Protein AF-A0A6C0T481-F1 (afdb_monomer)

Sequence (153 aa):
MNGGPTALNSHKNNESTTLKQPTTNGYVTSETSIQEEDGLDERGALLKIVLDIVLKANLVTGINPTEKVVEFRHPKELKEVLQVGVGVNGCSQEEMEAALEQVVHYSVKTQHPHFYNQLYGGIDEVALTGAWMTEALNTNQYTFEVAPVFMLV

Foldseek 3Di:
DDDDDDDDDDDDDDPPPDPDDPDDDDDDPPPPPPDPDPPPPPVCPVVVLLVVLCVVLCLAHPADLPDDQFPDDDPVVLCVVLVPDDDPDDDDPVNVSVNSNSCSRGDGSQQHPPNPPDPGGRDDPVVVVVVVVCVVLVFDPPDCVTPVPVVPD

InterPro domains:
  IPR002129 Pyridoxal phosphate-dependent decarboxylase, major domain [PF00282] (75-152)
  IPR015421 Pyridoxal phosphate-dependent transferase, major domain [G3DSA:3.40.640.10] (139-153)
  IPR015424 Pyridoxal phosphate-dependent transferase [SSF53383] (64-150)

Mean predicted aligned error: 13.75 Å

Organism: Procambarus clarkii (NCBI:txid6728)

pLDDT: mean 78.29, std 25.91, range [29.06, 98.25]

Nearest PDB structures (foldseek):
  2jis-assembly1_B  TM=9.433E-01  e=4.132E-08  Homo sapiens
  6zek-assembly1_C  TM=9.507E-01  e=6.762E-08  Mus musculus
  2jis-assembly1_A  TM=9.426E-01  e=1.040E-07  Homo sapiens
  6enz-assembly1_A  TM=8.523E-01  e=1.079E-06  Mus musculus
  6enz-assembly1_B  TM=8.128E-01  e=5.832E-07  Mus musculus

Radius of gyration: 29.86 Å; Cα contacts (8 Å, |Δi|>4): 76; chains: 1; bounding box: 84×70×51 Å

Solvent-accessible surface area (backbone atoms only — not comparable to full-atom values): 10330 Å² total; per-residue (Å²): 135,88,81,86,83,88,84,85,89,82,83,88,82,88,80,78,81,76,76,80,72,82,85,75,79,91,69,86,78,75,84,72,81,76,72,84,66,93,69,68,74,70,72,61,45,68,57,52,52,53,50,50,52,43,59,76,67,27,62,68,55,82,70,64,83,86,56,76,55,48,57,83,64,56,72,70,60,45,45,68,72,65,55,83,69,84,64,97,60,86,77,54,70,67,56,49,51,54,50,54,52,48,53,60,58,56,36,71,43,46,47,36,89,85,44,75,90,56,101,63,59,49,62,54,68,68,61,50,52,49,50,54,51,51,60,73,64,67,65,54,93,80,46,62,90,66,23,50,78,84,60,73,118

Structure (mmCIF, N/CA/C/O backbone):
data_AF-A0A6C0T481-F1
#
_entry.id   AF-A0A6C0T481-F1
#
loop_
_atom_site.group_PDB
_atom_site.id
_atom_site.type_symbol
_atom_site.label_atom_id
_atom_site.label_alt_id
_atom_site.label_comp_id
_atom_site.label_asym_id
_atom_site.label_entity_id
_atom_site.label_seq_id
_atom_site.pdbx_PDB_ins_code
_atom_site.Cartn_x
_atom_site.Cartn_y
_atom_site.Cartn_z
_atom_site.occupancy
_atom_site.B_iso_or_equiv
_atom_site.auth_seq_id
_atom_site.auth_comp_id
_atom_site.auth_asym_id
_atom_site.auth_atom_id
_atom_site.pdbx_PDB_model_num
ATOM 1 N N . MET A 1 1 ? 60.267 56.878 13.683 1.00 35.84 1 MET A N 1
ATOM 2 C CA . MET A 1 1 ? 61.327 57.191 12.705 1.00 35.84 1 MET A CA 1
ATOM 3 C C . MET A 1 1 ? 61.771 55.892 12.061 1.00 35.84 1 MET A C 1
ATOM 5 O O . MET A 1 1 ? 62.173 55.010 12.800 1.00 35.84 1 MET A O 1
ATOM 9 N N . ASN A 1 2 ? 61.672 55.852 10.727 1.00 31.02 2 ASN A N 1
ATOM 10 C CA . ASN A 1 2 ? 62.383 55.006 9.754 1.00 31.02 2 ASN A CA 1
ATOM 11 C C . ASN A 1 2 ? 62.218 53.473 9.844 1.00 31.02 2 ASN A C 1
ATOM 13 O O . ASN A 1 2 ? 62.411 52.887 10.894 1.00 31.02 2 ASN A O 1
ATOM 17 N N . GLY A 1 3 ? 61.939 52.738 8.768 1.00 31.12 3 GLY A N 1
ATOM 18 C CA . GLY A 1 3 ? 61.816 53.103 7.358 1.00 31.12 3 GLY A CA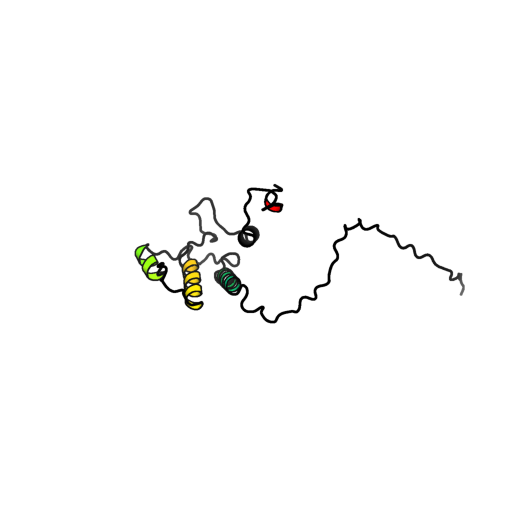 1
ATOM 19 C C . GLY A 1 3 ? 62.119 51.893 6.461 1.00 31.12 3 GLY A C 1
ATOM 20 O O . GLY A 1 3 ? 63.197 51.326 6.575 1.00 31.12 3 GLY A O 1
ATOM 21 N N . GLY A 1 4 ? 61.190 51.578 5.550 1.00 34.97 4 GLY A N 1
ATOM 22 C CA . GLY A 1 4 ? 61.412 50.872 4.274 1.00 34.97 4 GLY A CA 1
ATOM 23 C C . GLY A 1 4 ? 61.628 49.344 4.290 1.00 34.97 4 GLY A C 1
ATOM 24 O O . GLY A 1 4 ? 61.918 48.787 5.344 1.00 34.97 4 GLY A O 1
ATOM 25 N N . PRO A 1 5 ? 61.523 48.663 3.122 1.00 43.56 5 PRO A N 1
ATOM 26 C CA . PRO A 1 5 ? 61.506 49.239 1.777 1.00 43.56 5 PRO A CA 1
ATOM 27 C C . PRO A 1 5 ? 60.287 48.892 0.894 1.00 43.56 5 PRO A C 1
ATOM 29 O O . PRO A 1 5 ? 59.608 47.880 1.030 1.00 43.56 5 PRO A O 1
ATOM 32 N N . THR A 1 6 ? 60.098 49.792 -0.064 1.00 38.97 6 THR A N 1
ATOM 33 C CA . THR A 1 6 ? 59.322 49.743 -1.306 1.00 38.97 6 THR A CA 1
ATOM 34 C C . THR A 1 6 ? 59.829 48.672 -2.286 1.00 38.97 6 THR A C 1
ATOM 36 O O . THR A 1 6 ? 61.035 48.597 -2.500 1.00 38.97 6 THR A O 1
ATOM 39 N N . ALA A 1 7 ? 58.931 47.953 -2.973 1.00 35.72 7 ALA A N 1
ATOM 40 C CA . ALA A 1 7 ? 59.102 47.459 -4.356 1.00 35.72 7 ALA A CA 1
ATOM 41 C C . ALA A 1 7 ? 57.741 46.934 -4.867 1.00 35.72 7 ALA A C 1
ATOM 43 O O . ALA A 1 7 ? 57.124 46.096 -4.224 1.00 35.72 7 ALA A O 1
ATOM 44 N N . LEU A 1 8 ? 57.097 47.600 -5.826 1.00 29.95 8 LEU A N 1
ATOM 45 C CA . LEU A 1 8 ? 57.251 47.495 -7.287 1.00 29.95 8 LEU A CA 1
ATOM 46 C C . LEU A 1 8 ? 56.287 46.458 -7.899 1.00 29.95 8 LEU A C 1
ATOM 48 O O . LEU A 1 8 ? 56.403 45.254 -7.711 1.00 29.95 8 LEU A O 1
ATOM 52 N N . ASN A 1 9 ? 55.321 46.991 -8.640 1.00 34.09 9 ASN A N 1
ATOM 53 C CA . ASN A 1 9 ? 54.359 46.297 -9.484 1.00 34.09 9 ASN A CA 1
ATOM 54 C C . ASN A 1 9 ? 55.057 45.738 -10.738 1.00 34.09 9 ASN A C 1
ATOM 56 O O . ASN A 1 9 ? 55.739 46.509 -11.411 1.00 34.09 9 ASN A O 1
ATOM 60 N N . SER A 1 10 ? 54.827 44.473 -11.113 1.00 30.64 10 SER A N 1
ATOM 61 C CA . SER A 1 10 ? 54.910 44.052 -12.522 1.00 30.64 10 SER A CA 1
ATOM 62 C C . SER A 1 10 ? 54.346 42.649 -12.781 1.00 30.64 10 SER A C 1
ATOM 64 O O . SER A 1 10 ? 54.847 41.660 -12.263 1.00 30.64 10 SER A O 1
ATOM 66 N N . HIS A 1 11 ? 53.361 42.631 -13.678 1.00 31.72 11 HIS A N 1
ATOM 67 C CA . HIS A 1 11 ? 53.052 41.636 -14.710 1.00 31.72 11 HIS A CA 1
ATOM 68 C C . HIS A 1 11 ? 52.788 40.152 -14.387 1.00 31.72 11 HIS A C 1
ATOM 70 O O . HIS A 1 11 ? 53.689 39.377 -14.108 1.00 31.72 11 HIS A O 1
ATOM 76 N N . LYS A 1 12 ? 51.521 39.789 -14.669 1.00 36.00 12 LYS A N 1
ATOM 77 C CA . LYS A 1 12 ? 51.035 38.675 -15.510 1.00 36.00 12 LYS A CA 1
ATOM 78 C C . LYS A 1 12 ? 51.705 37.313 -15.304 1.00 36.00 12 LYS A C 1
ATOM 80 O O . LYS A 1 12 ? 52.835 37.128 -15.722 1.00 36.00 12 LYS A O 1
ATOM 85 N N . ASN A 1 13 ? 50.905 36.335 -14.879 1.00 29.36 13 ASN A N 1
ATOM 86 C CA . ASN A 1 13 ? 50.689 35.111 -15.654 1.00 29.36 13 ASN A CA 1
ATOM 87 C C . ASN A 1 13 ? 49.370 34.454 -15.226 1.00 29.36 13 ASN A C 1
ATOM 89 O O . ASN A 1 13 ? 49.204 34.020 -14.091 1.00 29.36 13 ASN A O 1
ATOM 93 N N . ASN A 1 14 ? 48.421 34.434 -16.162 1.00 34.03 14 ASN A N 1
ATOM 94 C CA . ASN A 1 14 ? 47.191 33.664 -16.073 1.00 34.03 14 ASN A CA 1
ATOM 95 C C . ASN A 1 14 ? 47.532 32.213 -16.431 1.00 34.03 14 ASN A C 1
ATOM 97 O O . ASN A 1 14 ? 47.617 31.888 -17.614 1.00 34.03 14 ASN A O 1
ATOM 101 N N . GLU A 1 15 ? 47.708 31.341 -15.445 1.00 32.16 15 GLU A N 1
ATOM 102 C CA . GLU A 1 15 ? 47.677 29.899 -15.693 1.00 32.16 15 GLU A CA 1
ATOM 103 C C . GLU A 1 15 ? 46.230 29.414 -15.570 1.00 32.16 15 GLU A C 1
ATOM 105 O O . GLU A 1 15 ? 45.698 29.187 -14.487 1.00 32.16 15 GLU A O 1
ATOM 110 N N . SER A 1 16 ? 45.559 29.312 -16.720 1.00 32.19 16 SER A N 1
ATOM 111 C CA . SER A 1 16 ? 44.336 28.523 -16.852 1.00 32.19 16 SER A CA 1
ATOM 112 C C . SER A 1 16 ? 44.714 27.046 -16.833 1.00 32.19 16 SER A C 1
ATOM 114 O O . SER A 1 16 ? 45.109 26.484 -17.856 1.00 32.19 16 SER A O 1
ATOM 116 N N . THR A 1 17 ? 44.589 26.402 -15.676 1.00 30.33 17 THR A N 1
ATOM 117 C CA . THR A 1 17 ? 44.642 24.941 -15.578 1.00 30.33 17 THR A CA 1
ATOM 118 C C . THR A 1 17 ? 43.446 24.373 -16.333 1.00 30.33 17 THR A C 1
ATOM 120 O O . THR A 1 17 ? 42.323 24.332 -15.835 1.00 30.33 17 THR A O 1
ATOM 123 N N . THR A 1 18 ? 43.674 23.979 -17.584 1.00 29.06 18 THR A N 1
ATOM 124 C CA . THR A 1 18 ? 42.650 23.367 -18.429 1.00 29.06 18 THR A CA 1
ATOM 125 C C . THR A 1 18 ? 42.506 21.913 -17.994 1.00 29.06 18 THR A C 1
ATOM 127 O O . THR A 1 18 ? 43.297 21.057 -18.390 1.00 29.06 18 THR A O 1
ATOM 130 N N . LEU A 1 19 ? 41.513 21.616 -17.154 1.00 29.72 19 LEU A N 1
ATOM 131 C CA . LEU A 1 19 ? 41.049 20.241 -16.986 1.00 29.72 19 LEU A CA 1
ATOM 132 C C . LEU A 1 19 ? 40.415 19.817 -18.315 1.00 29.72 19 LEU A C 1
ATOM 134 O O . LEU A 1 19 ? 39.380 20.346 -18.717 1.00 29.72 19 LEU A O 1
ATOM 138 N N . LYS A 1 20 ? 41.068 18.895 -19.030 1.00 33.00 20 LYS A N 1
ATOM 139 C CA . LYS A 1 20 ? 40.502 18.265 -20.227 1.00 33.00 20 LYS A CA 1
ATOM 140 C C . LYS A 1 20 ? 39.227 17.523 -19.823 1.00 33.00 20 LYS A C 1
ATOM 142 O O . LYS A 1 20 ? 39.303 16.501 -19.146 1.00 33.00 20 LYS A O 1
ATOM 147 N N . GLN A 1 21 ? 38.072 18.034 -20.242 1.00 31.58 21 GLN A N 1
ATOM 148 C CA . GLN A 1 21 ? 36.826 17.275 -20.210 1.00 31.58 21 GLN A CA 1
ATOM 149 C C . GLN A 1 21 ? 36.937 16.080 -21.175 1.00 31.58 21 GLN A C 1
ATOM 151 O O . GLN A 1 21 ? 37.523 16.228 -22.254 1.00 31.58 21 GLN A O 1
ATOM 156 N N . PRO A 1 22 ? 36.412 14.896 -20.813 1.00 31.55 22 PRO A N 1
ATOM 157 C CA . PRO A 1 22 ? 36.327 13.780 -21.741 1.00 31.55 22 PRO A CA 1
ATOM 158 C C . PRO A 1 22 ? 35.376 14.159 -22.882 1.00 31.55 22 PRO A C 1
ATOM 160 O O . PRO A 1 22 ? 34.314 14.736 -22.660 1.00 31.55 22 PRO A O 1
ATOM 163 N N . THR A 1 23 ? 35.792 13.866 -24.111 1.00 31.72 23 THR A N 1
ATOM 164 C CA . THR A 1 23 ? 35.056 14.158 -25.343 1.00 31.72 23 THR A CA 1
ATOM 165 C C . THR A 1 23 ? 33.687 13.483 -25.317 1.00 31.72 23 THR A C 1
ATOM 167 O O . THR A 1 23 ? 33.600 12.256 -25.371 1.00 31.72 23 THR A O 1
ATOM 170 N N . THR A 1 24 ? 32.621 14.277 -25.243 1.00 37.66 24 THR A N 1
ATOM 171 C CA . THR A 1 24 ? 31.252 13.811 -25.445 1.00 37.66 24 THR A CA 1
ATOM 172 C C . THR A 1 24 ? 31.030 13.533 -26.931 1.00 37.66 24 THR A C 1
ATOM 174 O O . THR A 1 24 ? 31.256 14.386 -27.789 1.00 37.66 24 THR A O 1
ATOM 177 N N . ASN A 1 25 ? 30.616 12.301 -27.239 1.00 36.09 25 ASN A N 1
ATOM 178 C CA . ASN A 1 25 ? 30.110 11.937 -28.559 1.00 36.09 25 ASN A CA 1
ATOM 179 C C . ASN A 1 25 ? 28.930 12.846 -28.932 1.00 36.09 25 ASN A C 1
ATOM 181 O O . ASN A 1 25 ? 28.091 13.172 -28.092 1.00 36.09 25 ASN A O 1
ATOM 185 N N . GLY A 1 26 ? 28.908 13.257 -30.200 1.00 40.44 26 GLY A N 1
ATOM 186 C CA . GLY A 1 26 ? 28.063 14.324 -30.722 1.00 40.44 26 GLY A CA 1
ATOM 187 C C . GLY A 1 26 ? 26.576 13.992 -30.745 1.00 40.44 26 GLY A C 1
ATOM 188 O O . GLY A 1 26 ? 26.061 13.506 -31.748 1.00 40.44 26 GLY A O 1
ATOM 189 N N . TYR A 1 27 ? 25.880 14.365 -29.678 1.00 32.22 27 TYR A N 1
ATOM 190 C CA . TYR A 1 27 ? 24.444 14.593 -29.712 1.00 32.22 27 TYR A CA 1
ATOM 191 C C . TYR A 1 27 ? 24.198 16.097 -29.803 1.00 32.22 27 TYR A C 1
ATOM 193 O O . TYR A 1 27 ? 24.633 16.868 -28.951 1.00 32.22 27 TYR A O 1
ATOM 201 N N . VAL A 1 28 ? 23.528 16.513 -30.877 1.00 36.56 28 VAL A N 1
ATOM 202 C CA . VAL A 1 28 ? 23.005 17.870 -31.031 1.00 36.56 28 VAL A CA 1
ATOM 203 C C . VAL A 1 28 ? 21.935 18.061 -29.959 1.00 36.56 28 VAL A C 1
ATOM 205 O O . VAL A 1 28 ? 20.865 17.464 -30.044 1.00 36.56 28 VAL A O 1
ATOM 208 N N . THR A 1 29 ? 22.207 18.875 -28.942 1.00 34.47 29 THR A N 1
ATOM 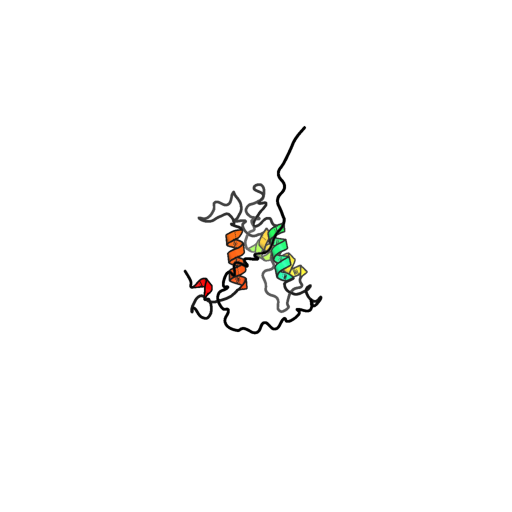209 C CA . THR A 1 29 ? 21.163 19.362 -28.041 1.00 34.47 29 THR A CA 1
ATOM 210 C C . THR A 1 29 ? 20.429 20.487 -28.756 1.00 34.47 29 THR A C 1
ATOM 212 O O . THR A 1 29 ? 20.864 21.637 -28.742 1.00 34.47 29 THR A O 1
ATOM 215 N N . SER A 1 30 ? 19.324 20.162 -29.425 1.00 40.38 30 SER A N 1
ATOM 216 C CA . SER A 1 30 ? 18.308 21.170 -29.703 1.00 40.38 30 SER A CA 1
ATOM 217 C C . SER A 1 30 ? 17.721 21.586 -28.357 1.00 40.38 30 SER A C 1
ATOM 219 O O . SER A 1 30 ? 17.014 20.792 -27.731 1.00 40.38 30 SER A O 1
ATOM 221 N N . GLU A 1 31 ? 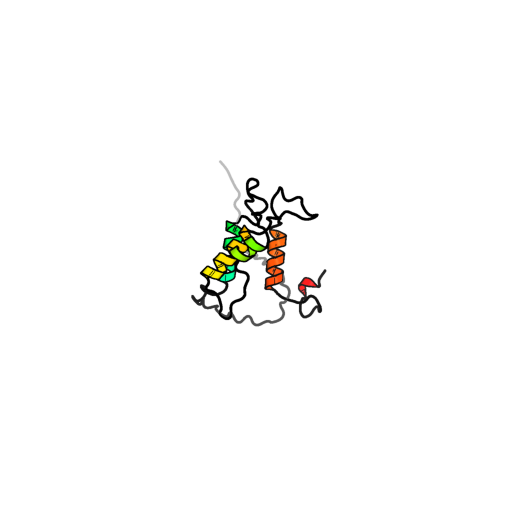18.039 22.796 -27.896 1.00 41.91 31 GLU A N 1
ATOM 222 C CA . GLU A 1 3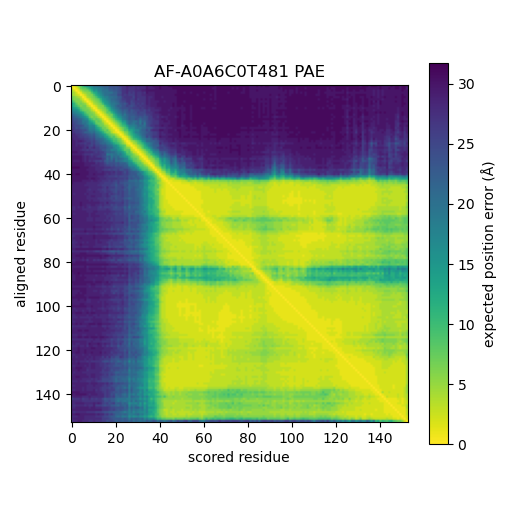1 ? 17.320 23.442 -26.799 1.00 41.91 31 GLU A CA 1
ATOM 223 C C . GLU A 1 31 ? 15.862 23.595 -27.235 1.00 41.91 31 GLU A C 1
ATOM 225 O O . GLU A 1 31 ? 15.478 24.539 -27.921 1.00 41.91 31 GLU A O 1
ATOM 230 N N . THR A 1 32 ? 15.053 22.595 -26.901 1.00 37.78 32 THR A N 1
ATOM 231 C CA . THR A 1 32 ? 13.607 22.716 -26.987 1.00 37.78 32 THR A CA 1
ATOM 232 C C . THR A 1 32 ? 13.213 23.461 -25.731 1.00 37.78 32 THR A C 1
ATOM 234 O O . THR A 1 32 ? 13.237 22.901 -24.637 1.00 37.78 32 THR A O 1
ATOM 237 N N . SER A 1 33 ? 12.928 24.749 -25.881 1.00 37.09 33 SER A N 1
ATOM 238 C CA . SER A 1 33 ? 12.216 25.525 -24.881 1.00 37.09 33 SER A CA 1
ATOM 239 C C . SER A 1 33 ? 10.910 24.794 -24.581 1.00 37.09 33 SER A C 1
ATOM 241 O O . SER A 1 33 ? 9.978 24.803 -25.384 1.00 37.09 33 SER A O 1
ATOM 243 N N . ILE A 1 34 ? 10.874 24.102 -23.442 1.00 44.38 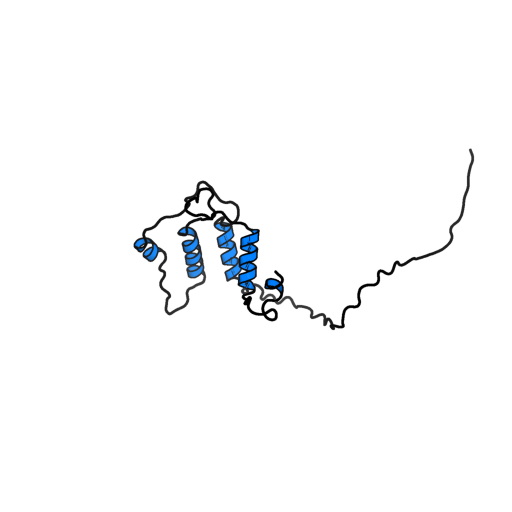34 ILE A N 1
ATOM 244 C CA . ILE A 1 34 ? 9.646 23.532 -22.903 1.00 44.38 34 ILE A CA 1
ATOM 245 C C . ILE A 1 34 ? 8.784 24.739 -22.557 1.00 44.38 34 ILE A C 1
ATOM 247 O O . ILE A 1 34 ? 9.056 25.459 -21.600 1.00 44.38 34 ILE A O 1
ATOM 251 N N . GLN A 1 35 ? 7.802 25.015 -23.408 1.00 39.00 35 GLN A N 1
ATOM 252 C CA . GLN A 1 35 ? 6.718 25.907 -23.048 1.00 39.00 35 GLN A CA 1
ATOM 253 C C . GLN A 1 35 ? 6.005 25.235 -21.874 1.00 39.00 35 GLN A C 1
ATOM 255 O O . GLN A 1 35 ? 5.563 24.092 -22.002 1.00 39.00 35 GLN A O 1
ATOM 260 N N . GLU A 1 36 ? 5.972 25.902 -20.720 1.00 47.09 36 GLU A N 1
ATOM 261 C CA . GLU A 1 36 ? 5.091 25.526 -19.617 1.00 47.09 36 GLU A CA 1
ATOM 262 C C . GLU A 1 36 ? 3.656 25.640 -20.142 1.00 47.09 36 GLU A C 1
ATOM 264 O O . GLU A 1 36 ? 3.059 26.713 -20.170 1.00 47.09 36 GLU A O 1
ATOM 269 N N . GLU A 1 37 ? 3.124 24.534 -20.664 1.00 46.75 37 GLU A N 1
ATOM 270 C CA . GLU A 1 37 ? 1.690 24.393 -20.839 1.00 46.75 37 GLU A CA 1
ATOM 271 C C . GLU A 1 37 ? 1.075 24.370 -19.437 1.00 46.75 37 GLU A C 1
ATOM 273 O O . GLU A 1 37 ? 1.275 23.418 -18.679 1.00 46.75 37 GLU A O 1
ATOM 278 N N . ASP A 1 38 ? 0.278 25.394 -19.134 1.00 44.38 38 ASP A N 1
ATOM 279 C CA . ASP A 1 38 ? -0.673 25.518 -18.015 1.00 44.38 38 ASP A CA 1
ATOM 280 C C . ASP A 1 38 ? -1.759 24.401 -18.000 1.00 44.38 38 ASP A C 1
ATOM 282 O O . ASP A 1 38 ? -2.879 24.586 -17.536 1.00 44.38 38 ASP A O 1
ATOM 286 N N . GLY A 1 39 ? -1.451 23.205 -18.515 1.00 43.44 39 GLY A N 1
ATOM 287 C CA . GLY A 1 39 ? -2.279 21.995 -18.506 1.00 43.44 39 GLY A CA 1
ATOM 288 C C . GLY A 1 39 ? -1.835 20.960 -17.463 1.00 43.44 39 GLY A C 1
ATOM 289 O O . GLY A 1 39 ? -2.119 19.770 -17.610 1.00 43.44 39 GLY A O 1
ATOM 290 N N . LEU A 1 40 ? -1.097 21.388 -16.434 1.00 46.03 40 LEU A N 1
ATOM 291 C CA . LEU A 1 40 ? -0.503 20.533 -15.395 1.00 46.03 40 LEU A CA 1
ATOM 292 C C . LEU A 1 40 ? -1.517 20.000 -14.354 1.00 46.03 40 LEU A C 1
ATOM 294 O O . LEU A 1 40 ? -1.136 19.245 -13.456 1.00 46.03 40 LEU A O 1
ATOM 298 N N . ASP A 1 41 ? -2.789 20.397 -14.450 1.00 57.84 41 ASP A N 1
ATOM 299 C CA . ASP A 1 41 ? -3.794 20.185 -13.399 1.00 57.84 41 ASP A CA 1
ATOM 300 C C . ASP A 1 41 ? -4.377 18.753 -13.393 1.00 57.84 41 ASP A C 1
ATOM 302 O O . ASP A 1 41 ? -4.447 18.113 -12.346 1.00 57.84 41 ASP A O 1
ATOM 306 N N . GLU A 1 42 ? -4.659 18.153 -14.559 1.00 64.81 42 GLU A N 1
ATOM 307 C CA . GLU A 1 42 ? -5.294 16.818 -14.613 1.00 64.81 42 GLU A CA 1
ATOM 308 C C . GLU A 1 42 ? -4.309 15.632 -14.638 1.00 64.81 42 GLU A C 1
ATOM 310 O O . GLU A 1 42 ? -4.626 14.527 -14.182 1.00 64.81 42 GLU A O 1
ATOM 315 N N . ARG A 1 43 ? -3.086 15.817 -15.160 1.00 79.31 43 ARG A N 1
ATOM 316 C CA . ARG A 1 43 ? -2.122 14.711 -15.313 1.00 79.31 43 ARG A CA 1
ATOM 317 C C . ARG A 1 43 ? -1.627 14.245 -13.939 1.00 79.31 43 ARG A C 1
ATOM 319 O O . ARG A 1 43 ? -0.947 14.974 -13.222 1.00 79.31 43 ARG A O 1
ATOM 326 N N . GLY A 1 44 ? -1.959 13.005 -13.578 1.00 85.62 44 GLY A N 1
ATOM 327 C CA . GLY A 1 44 ? -1.562 12.402 -12.302 1.00 85.62 44 GLY A CA 1
ATOM 328 C C . GLY A 1 44 ? -2.431 12.796 -11.104 1.00 85.62 44 GLY A C 1
ATOM 329 O O . GLY A 1 44 ? -2.040 12.498 -9.978 1.00 85.62 44 GLY A O 1
ATOM 330 N N . ALA A 1 45 ? -3.599 13.417 -11.314 1.00 89.62 45 ALA A N 1
ATOM 331 C CA . ALA A 1 45 ? -4.533 13.768 -10.237 1.00 89.62 45 ALA A CA 1
ATOM 332 C C . ALA A 1 45 ? -4.850 12.570 -9.319 1.00 89.62 45 ALA A C 1
ATOM 334 O O . ALA A 1 45 ? -4.748 12.681 -8.100 1.00 89.62 45 ALA A O 1
ATOM 335 N N . LEU A 1 46 ? -5.090 11.389 -9.900 1.00 91.44 46 LEU A N 1
ATOM 336 C CA . LEU A 1 46 ? -5.299 10.150 -9.143 1.00 91.44 46 LEU A CA 1
ATOM 337 C C . LEU A 1 46 ? -4.099 9.769 -8.261 1.00 91.44 46 LEU A C 1
ATOM 339 O O . LEU A 1 46 ? -4.275 9.362 -7.118 1.00 91.44 46 LEU A O 1
ATOM 343 N N . LEU A 1 47 ? -2.870 9.914 -8.760 1.00 94.12 47 LEU A N 1
ATOM 344 C CA . LEU A 1 47 ? -1.677 9.595 -7.971 1.00 94.12 47 LEU A CA 1
ATOM 345 C C . LEU A 1 47 ? -1.510 10.562 -6.793 1.00 94.12 47 LEU A C 1
ATOM 347 O O . LEU A 1 47 ? -1.118 10.131 -5.711 1.00 94.12 47 LEU A O 1
ATOM 351 N N . LYS A 1 48 ? -1.853 11.843 -6.978 1.00 94.38 48 LYS A N 1
ATOM 352 C CA . LYS A 1 48 ? -1.864 12.839 -5.893 1.00 94.38 48 LYS A CA 1
ATOM 353 C C . LYS A 1 48 ? -2.898 12.475 -4.824 1.00 94.38 48 LYS A C 1
ATOM 355 O O . LYS A 1 48 ? -2.569 12.484 -3.647 1.00 94.38 48 LYS A O 1
ATOM 360 N N . ILE A 1 49 ? -4.100 12.070 -5.236 1.00 94.88 49 ILE A N 1
ATOM 361 C CA . ILE A 1 49 ? -5.157 11.585 -4.335 1.00 94.88 49 ILE A CA 1
ATOM 362 C C . ILE A 1 49 ? -4.6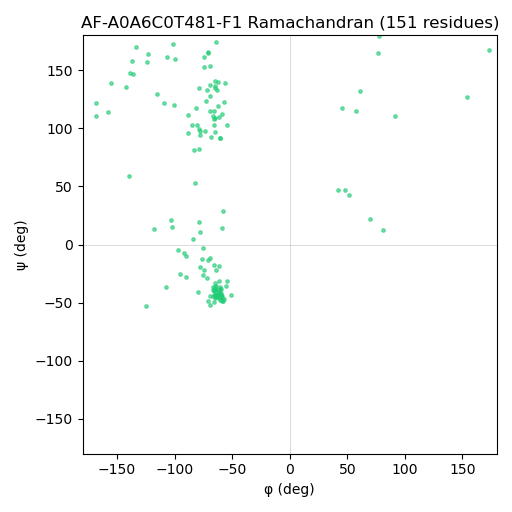76 10.382 -3.515 1.00 94.88 49 ILE A C 1
ATOM 364 O O . ILE A 1 49 ? -4.821 10.359 -2.295 1.00 94.88 49 ILE A O 1
ATOM 368 N N . VAL A 1 50 ? -4.067 9.387 -4.166 1.00 95.88 50 VAL A N 1
ATOM 369 C CA . VAL A 1 50 ? -3.545 8.198 -3.475 1.00 95.88 50 VAL A CA 1
ATOM 370 C C . VAL A 1 50 ? -2.443 8.581 -2.485 1.00 95.88 50 VAL A C 1
ATOM 372 O O . VAL A 1 50 ? -2.457 8.105 -1.350 1.00 95.88 50 VAL A O 1
ATOM 375 N N . LEU A 1 51 ? -1.518 9.462 -2.877 1.00 95.94 51 LEU A N 1
ATOM 376 C CA . LEU A 1 51 ? -0.479 9.972 -1.982 1.00 95.94 51 LEU A CA 1
ATOM 377 C C . LEU A 1 51 ? -1.089 10.688 -0.768 1.00 95.94 51 LEU A C 1
ATOM 379 O O . LEU A 1 51 ? -0.693 10.414 0.364 1.00 95.94 51 LEU A O 1
ATOM 383 N N . ASP A 1 52 ? -2.087 11.542 -0.983 1.00 96.31 52 ASP A N 1
ATOM 384 C CA . ASP A 1 52 ? -2.794 12.237 0.091 1.00 96.31 52 ASP A CA 1
ATOM 385 C C . ASP A 1 52 ? -3.456 11.257 1.066 1.00 96.31 52 ASP A C 1
ATOM 387 O O . ASP A 1 52 ? -3.353 11.443 2.279 1.00 96.31 52 ASP A O 1
ATOM 391 N N . ILE A 1 53 ? -4.101 10.198 0.568 1.00 97.00 53 ILE A N 1
ATOM 392 C CA . ILE A 1 53 ? -4.696 9.147 1.408 1.00 97.00 53 ILE A CA 1
ATOM 393 C C . ILE A 1 53 ? -3.612 8.443 2.235 1.00 97.00 53 ILE A C 1
ATOM 395 O O . ILE A 1 53 ? -3.776 8.273 3.444 1.00 97.00 53 ILE A O 1
ATOM 399 N N . VAL A 1 54 ? -2.487 8.073 1.615 1.00 96.50 54 VAL A N 1
ATOM 400 C CA . VAL A 1 54 ? -1.355 7.403 2.281 1.00 96.50 54 VAL A CA 1
ATOM 401 C C . VAL A 1 54 ? -0.795 8.252 3.425 1.00 96.50 54 VAL A C 1
ATOM 403 O O . VAL A 1 54 ? -0.551 7.728 4.517 1.00 96.50 54 VAL A O 1
ATOM 406 N N . LEU A 1 55 ? -0.625 9.556 3.192 1.00 95.56 55 LEU A N 1
ATOM 407 C CA . LEU A 1 55 ? -0.118 10.500 4.187 1.00 95.56 55 LEU A CA 1
ATOM 408 C C . LEU A 1 55 ? -1.139 10.754 5.302 1.00 95.56 55 LEU A C 1
ATOM 410 O O . LEU A 1 55 ? -0.798 10.635 6.475 1.00 95.56 55 LEU A O 1
ATOM 414 N N . LYS A 1 56 ? -2.404 11.042 4.962 1.00 95.62 56 LYS A N 1
ATOM 415 C CA . LYS A 1 56 ? -3.477 11.293 5.946 1.00 95.62 56 LYS A CA 1
ATOM 416 C C . LYS A 1 56 ? -3.724 10.091 6.856 1.00 95.62 56 LYS A C 1
ATOM 418 O O . LYS A 1 56 ? -3.999 10.269 8.040 1.00 95.62 56 LYS A O 1
ATOM 423 N N . ALA A 1 57 ? -3.619 8.878 6.318 1.00 95.56 57 ALA A N 1
ATOM 424 C CA . ALA A 1 57 ? -3.803 7.644 7.073 1.00 95.56 57 ALA A CA 1
ATOM 425 C C . ALA A 1 57 ? -2.542 7.183 7.830 1.00 95.56 57 ALA A C 1
ATOM 427 O O . ALA A 1 57 ? -2.569 6.108 8.434 1.00 95.56 57 ALA A O 1
ATOM 428 N N . ASN A 1 58 ? -1.454 7.969 7.823 1.00 95.75 58 ASN A N 1
ATOM 429 C CA . ASN A 1 58 ? -0.195 7.661 8.511 1.00 95.75 58 ASN A CA 1
ATOM 430 C C . ASN A 1 58 ? 0.332 6.253 8.173 1.00 95.75 58 ASN A C 1
ATOM 432 O O . ASN A 1 58 ? 0.759 5.496 9.049 1.00 95.75 58 ASN A O 1
ATOM 436 N N . LEU A 1 59 ? 0.258 5.861 6.893 1.00 95.56 59 LEU A N 1
ATOM 437 C CA . LEU A 1 59 ? 0.638 4.508 6.465 1.00 95.56 59 LEU A CA 1
ATOM 438 C C . LEU A 1 59 ? 2.151 4.291 6.400 1.00 95.56 59 LEU A C 1
ATOM 440 O O . LEU A 1 59 ? 2.575 3.146 6.274 1.00 95.56 59 LEU A O 1
ATOM 444 N N . VAL A 1 60 ? 2.942 5.364 6.474 1.00 94.00 60 VAL A N 1
ATOM 445 C CA . VAL A 1 60 ? 4.409 5.339 6.343 1.00 94.00 60 VAL A CA 1
ATOM 446 C C . VAL A 1 60 ? 5.075 5.989 7.552 1.00 94.00 60 VAL A C 1
ATOM 448 O O . VAL A 1 60 ? 5.917 5.383 8.207 1.00 94.00 60 VAL A O 1
ATOM 451 N N . THR A 1 61 ? 4.665 7.214 7.880 1.00 91.00 61 THR A N 1
ATOM 452 C CA . THR A 1 61 ? 5.186 8.003 9.002 1.00 91.00 61 THR A CA 1
ATOM 453 C C . THR A 1 61 ? 4.049 8.396 9.945 1.00 91.00 61 THR A C 1
ATOM 455 O O . THR A 1 61 ? 2.878 8.280 9.595 1.00 91.00 61 THR A O 1
ATOM 458 N N . GLY A 1 62 ? 4.375 8.818 11.174 1.00 91.75 62 GLY A N 1
ATOM 459 C CA . GLY A 1 62 ? 3.360 9.285 12.131 1.00 91.75 62 GLY A CA 1
ATOM 460 C C . GLY A 1 62 ? 2.435 8.191 12.680 1.00 91.75 62 GLY A C 1
ATOM 461 O O . GLY A 1 62 ? 1.335 8.492 13.135 1.00 91.75 62 GLY A O 1
ATOM 462 N N . ILE A 1 63 ? 2.867 6.925 12.641 1.00 93.62 63 ILE A N 1
ATOM 463 C CA . ILE A 1 63 ? 2.070 5.774 13.082 1.00 93.62 63 ILE A CA 1
ATOM 464 C C . ILE A 1 63 ? 1.631 5.953 14.540 1.00 93.62 63 ILE A C 1
ATOM 466 O O . ILE A 1 63 ? 2.457 6.075 15.447 1.00 93.62 63 ILE A O 1
ATOM 470 N N . ASN A 1 64 ? 0.318 5.920 14.768 1.00 93.62 64 ASN A N 1
ATOM 471 C CA . ASN A 1 64 ? -0.269 6.040 16.094 1.00 93.62 64 ASN A CA 1
ATOM 472 C C . ASN A 1 64 ? -0.398 4.655 16.762 1.00 93.62 64 ASN A C 1
ATOM 474 O O . ASN A 1 64 ? -1.255 3.872 16.353 1.00 93.62 64 ASN A O 1
ATOM 478 N N . PRO A 1 65 ? 0.375 4.351 17.824 1.00 94.38 65 PRO A N 1
ATOM 479 C CA . PRO A 1 65 ? 0.339 3.045 18.490 1.00 94.38 65 PRO A CA 1
ATOM 480 C C . PRO A 1 65 ? -0.959 2.779 19.270 1.00 94.38 65 PRO A C 1
ATOM 482 O O . PRO A 1 65 ? -1.176 1.660 19.731 1.00 94.38 65 PRO A O 1
ATOM 485 N N . THR A 1 66 ? -1.793 3.806 19.474 1.00 96.12 66 THR A N 1
ATOM 486 C CA . THR A 1 66 ? -3.063 3.695 20.211 1.00 96.12 66 THR A CA 1
ATOM 487 C C . THR A 1 66 ? -4.249 3.345 19.315 1.00 96.12 66 THR A C 1
ATOM 489 O O . THR A 1 66 ? -5.330 3.035 19.817 1.00 96.12 66 THR A O 1
ATOM 492 N N . GLU A 1 67 ? -4.070 3.384 17.993 1.00 95.81 67 GLU A N 1
ATOM 493 C CA . GLU A 1 67 ? -5.117 2.998 17.057 1.00 95.81 67 GLU A CA 1
ATOM 494 C C . GLU A 1 67 ? -5.313 1.483 17.007 1.00 95.81 67 GLU A C 1
ATOM 496 O O . GLU A 1 67 ? -4.459 0.680 17.380 1.00 95.81 67 GLU A O 1
ATOM 501 N N . LYS A 1 68 ? -6.476 1.065 16.501 1.00 97.50 68 LYS A N 1
ATOM 502 C CA . LYS A 1 68 ? -6.707 -0.348 16.214 1.00 97.50 68 LYS A CA 1
ATOM 503 C C . LYS A 1 68 ? -5.767 -0.808 15.098 1.00 97.50 68 LYS A C 1
ATOM 505 O O . LYS A 1 68 ? -5.670 -0.151 14.061 1.00 97.50 68 LYS A O 1
ATOM 510 N N . VAL A 1 69 ? -5.177 -1.992 15.282 1.00 97.88 69 VAL A N 1
ATOM 511 C CA . VAL A 1 69 ? -4.414 -2.715 14.245 1.00 97.88 69 VAL A CA 1
ATOM 512 C C . VAL A 1 69 ? -5.303 -3.058 13.042 1.00 97.88 69 VAL A C 1
ATOM 514 O O . VAL A 1 69 ? -4.824 -3.109 11.915 1.00 97.88 69 VAL A O 1
ATOM 517 N N . VAL A 1 70 ? -6.599 -3.293 13.265 1.00 98.00 70 VAL A N 1
ATOM 518 C CA . VAL A 1 70 ? -7.592 -3.559 12.217 1.00 98.00 70 VAL A CA 1
ATOM 519 C C . VAL A 1 70 ? -8.988 -3.178 12.710 1.00 98.00 70 VAL A C 1
ATOM 521 O O . VAL A 1 70 ? -9.344 -3.470 13.855 1.00 98.00 70 VAL A O 1
ATOM 524 N N . GLU A 1 71 ? -9.799 -2.559 11.852 1.00 97.88 71 GLU A N 1
ATOM 525 C CA . GLU A 1 71 ? -11.242 -2.430 12.080 1.00 97.88 71 GLU A CA 1
ATOM 526 C C . GLU A 1 71 ? -11.935 -3.717 11.615 1.00 97.88 71 GLU A C 1
ATOM 528 O O . GLU A 1 71 ? -12.420 -3.830 10.490 1.00 97.88 71 GLU A O 1
ATOM 533 N N . PHE A 1 72 ? -11.908 -4.742 12.468 1.00 97.88 72 PHE A N 1
ATOM 534 C CA . PHE A 1 72 ? -12.388 -6.069 12.092 1.00 97.88 72 PHE A CA 1
ATOM 535 C C . PHE A 1 72 ? -13.890 -6.082 11.770 1.00 97.88 72 PHE A C 1
ATOM 537 O O . PHE A 1 72 ? -14.716 -5.614 12.555 1.00 97.88 72 PHE A O 1
ATOM 544 N N . ARG A 1 73 ? -14.234 -6.710 10.641 1.00 97.25 73 ARG A N 1
ATOM 545 C CA . ARG A 1 73 ? -15.599 -7.023 10.203 1.00 97.25 73 ARG A CA 1
ATOM 546 C C . ARG A 1 73 ? -15.653 -8.449 9.674 1.00 97.25 73 ARG A C 1
ATOM 548 O O . ARG A 1 73 ? -14.699 -8.925 9.057 1.00 97.25 73 ARG A O 1
ATOM 555 N N . HIS A 1 74 ? -16.780 -9.133 9.866 1.00 97.44 74 HIS A N 1
ATOM 556 C CA . HIS A 1 74 ? -16.983 -10.432 9.225 1.00 97.44 74 HIS A CA 1
ATOM 557 C C . HIS A 1 74 ? -17.163 -10.276 7.703 1.00 97.44 74 HIS A C 1
ATOM 559 O O . HIS A 1 74 ? -17.664 -9.247 7.253 1.00 97.44 74 HIS A O 1
ATOM 565 N N . PRO A 1 75 ? -16.839 -11.297 6.882 1.00 95.94 75 PRO A N 1
ATOM 566 C CA . PRO A 1 75 ? -16.858 -11.168 5.421 1.00 95.94 75 PRO A CA 1
ATOM 567 C C . PRO A 1 75 ? -18.186 -10.690 4.817 1.00 95.94 75 PRO A C 1
ATOM 569 O O . PRO A 1 75 ? -18.177 -9.951 3.837 1.00 95.94 75 PRO A O 1
ATOM 572 N N . LYS A 1 76 ? -19.331 -11.096 5.388 1.00 94.50 76 LYS A N 1
ATOM 573 C CA . LYS A 1 76 ? -20.650 -10.627 4.927 1.00 94.50 76 LYS A CA 1
ATOM 574 C C . LYS A 1 76 ? -20.835 -9.131 5.176 1.00 94.50 76 LYS A C 1
ATOM 576 O O . LYS A 1 76 ? -21.161 -8.411 4.242 1.00 94.50 76 LYS A O 1
ATOM 581 N N . GLU A 1 77 ? -20.547 -8.681 6.394 1.00 94.94 77 GLU A N 1
ATOM 582 C CA . GLU A 1 77 ? -20.630 -7.268 6.780 1.00 94.94 77 GLU A CA 1
ATOM 583 C C . GLU A 1 77 ? -19.679 -6.415 5.937 1.00 94.94 77 GLU A C 1
ATOM 585 O O . GLU A 1 77 ? -20.073 -5.385 5.403 1.00 94.94 77 GLU A O 1
ATOM 590 N N . LEU A 1 78 ? -18.436 -6.869 5.748 1.00 95.12 78 LEU A N 1
ATOM 591 C CA . LEU A 1 78 ? -17.450 -6.117 4.977 1.00 95.12 78 LEU A CA 1
ATOM 592 C C . LEU A 1 78 ? -17.848 -5.991 3.500 1.00 95.12 78 LEU A C 1
ATOM 594 O O . LEU A 1 78 ? -17.644 -4.944 2.896 1.00 95.12 78 LEU A O 1
ATOM 598 N N . LYS A 1 79 ? -18.457 -7.033 2.920 1.00 93.06 79 LYS A N 1
ATOM 599 C CA . LYS A 1 79 ? -18.965 -6.993 1.543 1.00 93.06 79 LYS A CA 1
ATOM 600 C C . LYS A 1 79 ? -20.104 -5.985 1.378 1.00 93.06 79 LYS A C 1
ATOM 602 O O . LYS A 1 79 ? -20.170 -5.322 0.346 1.00 93.06 79 LYS A O 1
ATOM 607 N N . GLU A 1 80 ? -20.991 -5.894 2.366 1.00 91.44 80 GLU A N 1
ATOM 608 C CA . GLU A 1 80 ? -22.089 -4.922 2.379 1.00 91.44 80 GLU A CA 1
ATOM 609 C C . GLU A 1 80 ? -21.567 -3.488 2.507 1.00 91.44 80 GLU A C 1
ATOM 611 O O . GLU A 1 80 ? -22.062 -2.597 1.823 1.00 91.44 80 GLU A O 1
ATOM 616 N N . VAL A 1 81 ? -20.530 -3.283 3.324 1.00 90.38 81 VAL A N 1
ATOM 617 C CA . VAL A 1 81 ? -19.897 -1.973 3.504 1.00 90.38 81 VAL A CA 1
ATOM 618 C C . VAL A 1 81 ? -19.139 -1.529 2.251 1.00 90.38 81 VAL A C 1
ATOM 620 O O . VAL A 1 81 ? -19.384 -0.433 1.761 1.00 90.38 81 VAL A O 1
ATOM 623 N N . LEU A 1 82 ? -18.257 -2.379 1.716 1.00 89.56 82 LEU A N 1
ATOM 624 C CA . LEU A 1 82 ? -17.359 -2.018 0.611 1.00 89.56 82 LEU A CA 1
ATOM 625 C C . LEU A 1 82 ? -18.031 -2.002 -0.766 1.00 89.56 82 LEU A C 1
ATOM 627 O O . LEU A 1 82 ? -17.463 -1.453 -1.702 1.00 89.56 82 LEU A O 1
ATOM 631 N N . GLN A 1 83 ? -19.180 -2.667 -0.926 1.00 82.94 83 GLN A N 1
ATOM 632 C CA . GLN A 1 83 ? -19.883 -2.783 -2.211 1.00 82.94 83 GLN A CA 1
ATOM 633 C C . GLN A 1 83 ? -18.958 -3.190 -3.380 1.00 82.94 83 GLN A C 1
ATOM 635 O O . GLN A 1 83 ? -19.027 -2.624 -4.463 1.00 82.94 83 GLN A O 1
ATOM 640 N N . VAL A 1 84 ? -18.111 -4.208 -3.173 1.00 75.50 84 VAL A N 1
ATOM 641 C CA . VAL A 1 84 ? -17.030 -4.691 -4.078 1.00 75.50 84 VAL A CA 1
ATOM 642 C C . VAL A 1 84 ? -17.449 -5.161 -5.493 1.00 75.50 84 VAL A C 1
ATOM 644 O O . VAL A 1 84 ? -16.690 -5.851 -6.172 1.00 75.50 84 VAL A O 1
ATOM 647 N N . GLY A 1 85 ? -18.665 -4.869 -5.950 1.00 78.25 85 GLY A N 1
ATOM 648 C CA . GLY A 1 85 ? -19.118 -5.184 -7.302 1.00 78.25 85 GLY A CA 1
ATOM 649 C C . GLY A 1 85 ? -18.581 -4.188 -8.329 1.00 78.25 85 GLY A C 1
ATOM 650 O O . GLY A 1 85 ? -18.663 -2.982 -8.130 1.00 78.25 85 GLY A O 1
ATOM 651 N N . VAL A 1 86 ? -18.085 -4.690 -9.460 1.00 82.50 86 VAL A N 1
ATOM 652 C CA . VAL A 1 86 ? -17.751 -3.845 -10.616 1.00 82.50 86 VAL A CA 1
ATOM 653 C C . VAL A 1 86 ? -19.038 -3.556 -11.387 1.00 82.50 86 VAL A C 1
ATOM 655 O O . VAL A 1 86 ? -19.704 -4.479 -11.862 1.00 82.50 86 VAL A O 1
ATOM 658 N N . GLY A 1 87 ? -19.410 -2.279 -11.468 1.00 81.62 87 GLY A N 1
ATOM 659 C CA . GLY A 1 87 ? -20.560 -1.820 -12.243 1.00 81.62 87 GLY A CA 1
ATOM 660 C C . GLY A 1 87 ? -20.326 -1.900 -13.754 1.00 81.62 87 GLY A C 1
ATOM 661 O O . GLY A 1 87 ? -19.201 -2.033 -14.226 1.00 81.62 87 GLY A O 1
ATOM 662 N N . VAL A 1 88 ? -21.409 -1.801 -14.532 1.00 86.56 88 VAL A N 1
ATOM 663 C CA . VAL A 1 88 ? -21.330 -1.692 -16.005 1.00 86.56 88 VAL A CA 1
ATOM 664 C C . VAL A 1 88 ? -20.797 -0.318 -16.431 1.00 86.56 88 VAL A C 1
ATOM 666 O O . VAL A 1 88 ? -20.165 -0.189 -17.475 1.00 86.56 88 VAL A O 1
ATOM 669 N N . ASN A 1 89 ? -21.046 0.699 -15.606 1.00 89.88 89 ASN A N 1
ATOM 670 C CA . ASN A 1 89 ? -20.550 2.054 -15.795 1.00 89.88 89 ASN A CA 1
ATOM 671 C C . ASN A 1 89 ? -19.320 2.288 -14.907 1.00 89.88 89 ASN A C 1
ATOM 673 O O . ASN A 1 89 ? -19.130 1.588 -13.911 1.00 89.88 89 ASN A O 1
ATOM 677 N N . GLY A 1 90 ? -18.516 3.297 -15.255 1.00 86.69 90 GLY A N 1
ATOM 678 C CA . GLY A 1 90 ? -17.485 3.820 -14.356 1.00 86.69 90 GLY A CA 1
ATOM 679 C C . GLY A 1 90 ? -18.081 4.441 -13.087 1.00 86.69 90 GLY A C 1
ATOM 680 O O . GLY A 1 90 ? -19.299 4.575 -12.966 1.00 86.69 90 GLY A O 1
ATOM 681 N N . CYS A 1 91 ? -17.207 4.829 -12.163 1.00 88.81 91 CYS A N 1
ATOM 682 C CA . CYS A 1 91 ? -17.567 5.567 -10.952 1.00 88.81 91 CYS A CA 1
ATOM 683 C C . CYS A 1 91 ? -17.119 7.030 -11.054 1.00 88.81 91 CYS A C 1
ATOM 685 O O . CYS A 1 91 ? -16.278 7.372 -11.893 1.00 88.81 91 CYS A O 1
ATOM 687 N N . SER A 1 92 ? -17.701 7.893 -10.224 1.00 91.06 92 SER A N 1
ATOM 688 C CA . SER A 1 92 ? -17.216 9.260 -10.048 1.00 91.06 92 SER A CA 1
ATOM 689 C C . SER A 1 92 ? -15.886 9.274 -9.286 1.00 91.06 92 SER A C 1
ATOM 691 O O . SER A 1 92 ? -15.487 8.286 -8.662 1.00 91.06 92 SER A O 1
ATOM 693 N N . GLN A 1 93 ? -15.187 10.409 -9.320 1.00 89.69 93 GLN A N 1
ATOM 694 C CA . GLN A 1 93 ? -13.951 10.569 -8.558 1.00 89.69 93 GLN A CA 1
ATOM 695 C C . GLN A 1 93 ? -14.202 10.428 -7.049 1.00 89.69 93 GLN A C 1
ATOM 697 O O . GLN A 1 93 ? -13.437 9.759 -6.362 1.00 89.69 93 GLN A O 1
ATOM 702 N N . GLU A 1 94 ? -15.300 10.989 -6.544 1.00 91.50 94 GLU A N 1
ATOM 703 C CA . GLU A 1 94 ? -15.682 10.929 -5.131 1.00 91.50 94 GLU A CA 1
ATOM 704 C C . GLU A 1 94 ? -15.997 9.495 -4.688 1.00 91.50 94 GLU A C 1
ATOM 706 O O . GLU A 1 94 ? -15.622 9.083 -3.591 1.00 91.50 94 GLU A O 1
ATOM 711 N N . GLU A 1 95 ? -16.661 8.714 -5.544 1.00 91.12 95 GLU A N 1
ATOM 712 C CA . GLU A 1 95 ? -16.938 7.297 -5.286 1.00 91.12 95 GLU A CA 1
ATOM 713 C C . GLU A 1 95 ? -15.642 6.478 -5.220 1.00 91.12 95 GLU A C 1
ATOM 715 O O . GLU A 1 95 ? -15.477 5.639 -4.332 1.00 91.12 95 GLU A O 1
ATOM 720 N N . MET A 1 96 ? -14.702 6.742 -6.129 1.00 91.12 96 MET A N 1
ATOM 721 C CA . MET A 1 96 ? -13.382 6.112 -6.137 1.00 91.12 96 MET A CA 1
ATOM 722 C C . MET A 1 96 ? -12.559 6.491 -4.898 1.00 91.12 96 MET A C 1
ATOM 724 O O . MET A 1 96 ? -11.974 5.612 -4.268 1.00 91.12 96 MET A O 1
ATOM 728 N N . GLU A 1 97 ? -12.516 7.773 -4.528 1.00 93.44 97 GLU A N 1
ATOM 729 C CA . GLU A 1 97 ? -11.835 8.257 -3.321 1.00 93.44 97 GLU A CA 1
ATOM 730 C C . GLU A 1 97 ? -12.400 7.594 -2.063 1.00 93.44 97 GLU A C 1
ATOM 732 O O . GLU A 1 97 ? -11.648 7.010 -1.281 1.00 93.44 97 GLU A O 1
ATOM 737 N N . ALA A 1 98 ? -13.728 7.578 -1.919 1.00 92.81 98 ALA A N 1
ATOM 738 C CA . ALA A 1 98 ? -14.396 6.911 -0.808 1.00 92.81 98 ALA A CA 1
ATOM 739 C C . ALA A 1 98 ? -14.078 5.408 -0.766 1.00 92.81 98 ALA A C 1
ATOM 741 O O . ALA A 1 98 ? -13.882 4.844 0.312 1.00 92.81 98 ALA A O 1
ATOM 742 N N . ALA A 1 99 ? -13.997 4.746 -1.923 1.00 93.12 99 ALA A N 1
ATOM 743 C CA . ALA A 1 99 ? -13.611 3.342 -1.993 1.00 93.12 99 ALA A CA 1
ATOM 744 C C . ALA A 1 99 ? -12.160 3.124 -1.528 1.00 93.12 99 ALA A C 1
ATOM 746 O O . ALA A 1 99 ? -11.906 2.212 -0.739 1.00 93.12 99 ALA A O 1
ATOM 747 N N . LEU A 1 100 ? -11.214 3.968 -1.955 1.00 94.75 100 LEU A N 1
ATOM 748 C CA . LEU A 1 100 ? -9.812 3.903 -1.525 1.00 94.75 100 LEU A CA 1
ATOM 749 C C . LEU A 1 100 ? -9.667 4.137 -0.013 1.00 94.75 100 LEU A C 1
ATOM 751 O O . LEU A 1 100 ? -8.965 3.382 0.663 1.00 94.75 100 LEU A O 1
ATOM 755 N N . GLU A 1 101 ? -10.371 5.125 0.540 1.00 96.06 101 GLU A N 1
ATOM 756 C CA . GLU A 1 101 ? -10.390 5.388 1.982 1.00 96.06 101 GLU A CA 1
ATOM 757 C C . GLU A 1 101 ? -10.956 4.202 2.773 1.00 96.06 101 GLU A C 1
ATOM 759 O O . GLU A 1 101 ? -10.393 3.808 3.797 1.00 96.06 101 GLU A O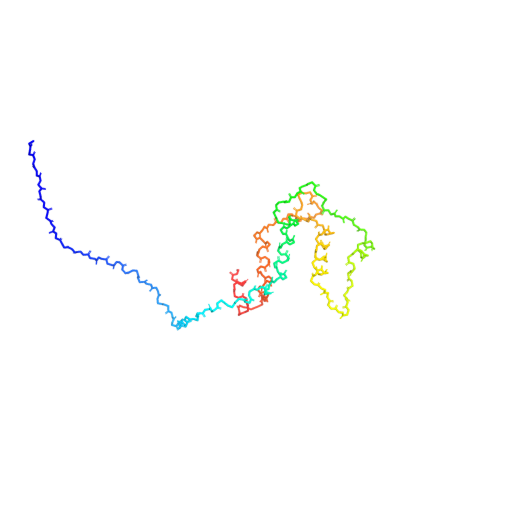 1
ATOM 764 N N . GLN A 1 102 ? -12.032 3.577 2.286 1.00 96.06 102 GLN A N 1
ATOM 765 C CA . GLN A 1 102 ? -12.596 2.385 2.918 1.00 96.06 102 GLN A CA 1
ATOM 766 C C . GLN A 1 102 ? -11.643 1.188 2.857 1.00 96.06 102 GLN A C 1
ATOM 768 O O . GLN A 1 102 ? -11.516 0.463 3.848 1.00 96.06 102 GLN A O 1
ATOM 773 N N . VAL A 1 103 ? -10.945 0.988 1.732 1.00 96.12 103 VAL A N 1
ATOM 774 C CA . VAL A 1 103 ? -9.909 -0.049 1.610 1.00 96.12 103 VAL A CA 1
ATOM 775 C C . VAL A 1 103 ? -8.845 0.150 2.683 1.00 96.12 103 VAL A C 1
ATOM 777 O O . VAL A 1 103 ? -8.508 -0.805 3.382 1.00 96.12 103 VAL A O 1
ATOM 780 N N . VAL A 1 104 ? -8.357 1.376 2.874 1.00 96.88 104 VAL A N 1
ATOM 781 C CA . VAL A 1 104 ? -7.375 1.685 3.921 1.00 96.88 104 VAL A CA 1
ATOM 782 C C . VAL A 1 104 ? -7.955 1.461 5.320 1.00 96.88 104 VAL A C 1
ATOM 784 O O . VAL A 1 104 ? -7.309 0.832 6.156 1.00 96.88 104 VAL A O 1
ATOM 787 N N . HIS A 1 105 ? -9.179 1.925 5.575 1.00 97.06 105 HIS A N 1
ATOM 788 C CA . HIS A 1 105 ? -9.818 1.860 6.890 1.00 97.06 105 HIS A CA 1
ATOM 789 C C . HIS A 1 105 ? -10.042 0.424 7.388 1.00 97.06 105 HIS A C 1
ATOM 791 O O . HIS A 1 105 ? -9.789 0.127 8.558 1.00 97.06 105 HIS A O 1
ATOM 797 N N . TYR A 1 106 ? -10.505 -0.467 6.509 1.00 97.81 106 TYR A N 1
ATOM 798 C CA . TYR A 1 106 ? -10.826 -1.852 6.867 1.00 97.81 106 TYR A CA 1
ATOM 799 C C . TYR A 1 106 ? -9.661 -2.832 6.674 1.00 97.81 106 TYR A C 1
ATOM 801 O O . TYR A 1 106 ? -9.762 -3.993 7.080 1.00 97.81 106 TYR A O 1
ATOM 809 N N . SER A 1 107 ? -8.548 -2.390 6.085 1.00 97.69 107 SER A N 1
ATOM 810 C CA . SER A 1 107 ? -7.345 -3.213 5.957 1.00 97.69 107 SER A CA 1
ATOM 811 C C . SER A 1 107 ? -6.601 -3.352 7.284 1.00 97.69 107 SER A C 1
ATOM 813 O O . SER A 1 107 ? -6.640 -2.492 8.164 1.00 97.69 107 SER A O 1
ATOM 815 N N . VAL A 1 108 ? -5.877 -4.463 7.429 1.00 98.25 108 VAL A N 1
ATOM 816 C CA . VAL A 1 108 ? -4.959 -4.651 8.555 1.00 98.25 108 VAL A CA 1
ATOM 817 C C . VAL A 1 108 ? -3.780 -3.693 8.399 1.00 98.25 108 VAL A C 1
ATOM 819 O O . VAL A 1 108 ? -3.096 -3.699 7.377 1.00 98.25 108 VAL A O 1
ATOM 822 N N . LYS A 1 109 ? -3.491 -2.916 9.441 1.00 97.88 109 LYS A N 1
ATOM 823 C CA . LYS A 1 109 ? -2.336 -2.020 9.511 1.00 97.88 109 LYS A CA 1
ATOM 824 C C . LYS A 1 109 ? -1.079 -2.823 9.833 1.00 97.88 109 LYS A C 1
ATOM 826 O O . LYS A 1 109 ? -0.650 -2.894 10.981 1.00 97.88 109 LYS A O 1
ATOM 831 N N . THR A 1 110 ? -0.473 -3.442 8.824 1.00 97.19 110 THR A N 1
ATOM 832 C CA . THR A 1 110 ? 0.756 -4.242 9.005 1.00 97.19 110 THR A CA 1
ATOM 833 C C . THR A 1 110 ? 1.947 -3.403 9.460 1.00 97.19 110 THR A C 1
ATOM 835 O O . THR A 1 110 ? 2.871 -3.932 10.072 1.00 97.19 110 THR A O 1
ATOM 838 N N . GLN A 1 111 ? 1.907 -2.091 9.209 1.00 96.88 111 GLN A N 1
ATOM 839 C CA . GLN A 1 111 ? 2.882 -1.136 9.732 1.00 96.88 111 GLN A CA 1
ATOM 840 C C . GLN A 1 111 ? 2.845 -0.991 11.264 1.00 96.88 111 GLN A C 1
ATOM 842 O O . GLN A 1 111 ? 3.795 -0.474 11.850 1.00 96.88 111 GLN A O 1
ATOM 847 N N . HIS A 1 112 ? 1.758 -1.426 11.917 1.00 97.62 112 HIS A N 1
ATOM 848 C CA . HIS A 1 112 ? 1.470 -1.045 13.295 1.00 97.62 112 HIS A CA 1
ATOM 849 C C . HIS A 1 112 ? 2.475 -1.692 14.254 1.00 97.62 112 HIS A C 1
ATOM 851 O O . HIS A 1 112 ? 2.727 -2.893 14.137 1.00 97.62 112 HIS A O 1
ATOM 857 N N . PRO A 1 113 ? 2.997 -0.978 15.272 1.00 95.94 113 PRO A N 1
ATOM 858 C CA . PRO A 1 113 ? 4.014 -1.519 16.183 1.00 95.94 113 PRO A CA 1
ATOM 859 C C . PRO A 1 113 ? 3.540 -2.737 16.987 1.00 95.94 113 PRO A C 1
ATOM 861 O O . PRO A 1 113 ? 4.360 -3.486 17.511 1.00 95.94 113 PRO A O 1
ATOM 864 N N . HIS A 1 114 ? 2.221 -2.933 17.078 1.00 96.94 114 HIS A N 1
ATOM 865 C CA . HIS A 1 114 ? 1.574 -4.085 17.716 1.00 96.94 114 HIS A CA 1
ATOM 866 C C . HIS A 1 114 ? 1.044 -5.149 16.736 1.00 96.94 114 HIS A C 1
ATOM 868 O O . HIS A 1 114 ? 0.252 -6.008 17.122 1.00 96.94 114 HIS A O 1
ATOM 874 N N . PHE A 1 115 ? 1.457 -5.111 15.467 1.00 98.00 115 PHE A N 1
ATOM 875 C CA . PHE A 1 115 ? 1.188 -6.178 14.508 1.00 98.00 115 PHE A CA 1
ATOM 876 C C . PHE A 1 115 ? 2.250 -7.285 14.627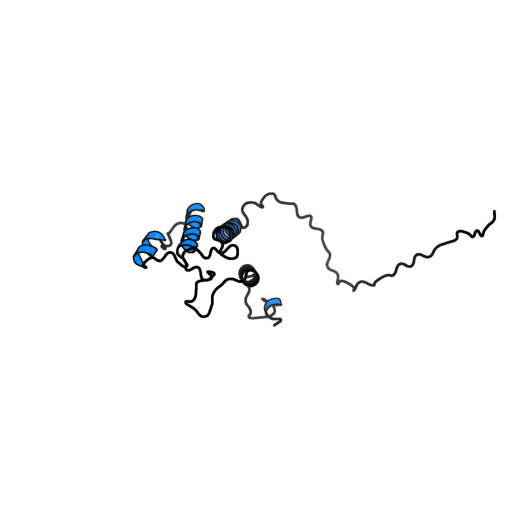 1.00 98.00 115 PHE A C 1
ATOM 878 O O . PHE A 1 115 ? 3.363 -7.149 14.132 1.00 98.00 115 PHE A O 1
ATOM 885 N N . TYR A 1 116 ? 1.895 -8.399 15.278 1.00 97.06 116 TYR A N 1
ATOM 886 C CA . TYR A 1 116 ? 2.799 -9.543 15.519 1.00 97.06 116 TYR A CA 1
ATOM 887 C C . TYR A 1 116 ? 2.332 -10.846 14.859 1.00 97.06 116 TYR A C 1
ATOM 889 O O . TYR A 1 116 ? 2.788 -11.931 15.208 1.00 97.06 116 TYR A O 1
ATOM 897 N N . ASN A 1 117 ? 1.361 -10.761 13.950 1.00 97.56 117 ASN A N 1
ATOM 898 C CA . ASN A 1 117 ? 0.682 -11.941 13.419 1.00 97.56 117 ASN A CA 1
ATOM 899 C C . ASN A 1 117 ? 1.537 -12.732 12.415 1.00 97.56 117 ASN A C 1
ATOM 901 O O . ASN A 1 117 ? 1.252 -13.895 12.154 1.00 97.56 117 ASN A O 1
ATOM 905 N N . GLN A 1 118 ? 2.533 -12.093 11.802 1.00 97.69 118 GLN A N 1
ATOM 906 C CA . GLN A 1 118 ? 3.291 -12.641 10.681 1.00 97.69 118 GLN A CA 1
ATOM 907 C C . GLN A 1 118 ? 4.795 -12.455 10.887 1.00 97.69 118 GLN A C 1
ATOM 909 O O . GLN A 1 118 ? 5.233 -11.719 11.766 1.00 97.69 118 GLN A O 1
ATOM 914 N N . LEU A 1 119 ? 5.589 -13.099 10.028 1.00 97.69 119 LEU A N 1
ATOM 915 C CA . LEU A 1 119 ? 7.049 -12.938 9.977 1.00 97.69 119 LEU A CA 1
ATOM 916 C C . LEU A 1 119 ? 7.494 -11.641 9.268 1.00 97.69 119 LEU A C 1
ATOM 918 O O . LEU A 1 119 ? 8.670 -11.481 8.958 1.00 97.69 119 LEU A O 1
ATOM 922 N N . TYR A 1 120 ? 6.558 -10.731 9.000 1.00 96.06 120 TYR A N 1
ATOM 923 C CA . TYR A 1 120 ? 6.790 -9.394 8.463 1.00 96.06 120 TYR A CA 1
ATOM 924 C C . TYR A 1 120 ? 5.912 -8.389 9.216 1.00 96.06 120 TYR A C 1
ATOM 926 O O . TYR A 1 120 ? 4.889 -8.757 9.794 1.00 96.06 120 TYR A O 1
ATOM 934 N N . GLY A 1 121 ? 6.298 -7.119 9.186 1.00 95.69 121 GLY A N 1
ATOM 935 C CA . GLY A 1 121 ? 5.582 -6.021 9.824 1.00 95.69 121 GLY A CA 1
ATOM 936 C C . GLY A 1 121 ? 6.391 -4.734 9.727 1.00 95.69 121 GLY A C 1
ATOM 937 O O . GLY A 1 121 ? 7.572 -4.767 9.379 1.00 95.69 121 GLY A O 1
ATOM 938 N N . GLY A 1 122 ? 5.754 -3.608 10.028 1.00 95.38 122 GLY A N 1
ATOM 939 C CA . GLY A 1 122 ? 6.345 -2.297 9.781 1.00 95.38 122 GLY A CA 1
ATOM 940 C C . GLY A 1 122 ? 6.268 -1.889 8.307 1.00 95.38 122 GLY A C 1
ATOM 941 O O . GLY A 1 122 ? 5.739 -2.607 7.456 1.00 95.38 122 GLY A O 1
ATOM 942 N N . ILE A 1 123 ? 6.780 -0.697 8.031 1.00 95.75 123 ILE A N 1
ATOM 943 C CA . ILE A 1 123 ? 6.912 -0.120 6.697 1.00 95.75 123 ILE A CA 1
ATOM 944 C C . ILE A 1 123 ? 8.232 0.647 6.656 1.00 95.75 123 ILE A C 1
ATOM 946 O O . ILE A 1 123 ? 8.571 1.350 7.606 1.00 95.75 123 ILE A O 1
ATOM 950 N N . ASP A 1 124 ? 8.983 0.478 5.574 1.00 95.38 124 ASP A N 1
ATOM 951 C CA . ASP A 1 124 ? 10.203 1.235 5.311 1.00 95.38 124 ASP A CA 1
ATOM 952 C C . ASP A 1 124 ? 9.931 2.195 4.148 1.00 95.38 124 ASP A C 1
ATOM 954 O O . ASP A 1 124 ? 9.509 1.777 3.067 1.00 95.38 124 ASP A O 1
ATOM 958 N N . GLU A 1 125 ? 10.116 3.492 4.388 1.00 94.62 125 GLU A N 1
ATOM 959 C CA . GLU A 1 125 ? 9.784 4.549 3.425 1.00 94.62 125 GLU A CA 1
ATOM 960 C C . GLU A 1 125 ? 10.631 4.457 2.147 1.00 94.62 125 GLU A C 1
ATOM 962 O O . GLU A 1 125 ? 10.127 4.683 1.043 1.00 94.62 125 GLU A O 1
ATOM 967 N N . VAL A 1 126 ? 11.903 4.065 2.275 1.00 96.38 126 VAL A N 1
ATOM 968 C CA . VAL A 1 126 ? 12.812 3.909 1.134 1.00 96.38 126 VAL A CA 1
ATOM 969 C C . VAL A 1 126 ? 12.377 2.719 0.280 1.00 96.38 126 VAL A C 1
ATOM 971 O O . VAL A 1 126 ? 12.292 2.838 -0.943 1.00 96.38 126 VAL A O 1
ATOM 974 N N . ALA A 1 127 ? 12.034 1.595 0.909 1.00 96.44 127 ALA A N 1
ATOM 975 C CA . ALA A 1 127 ? 11.526 0.410 0.232 1.00 96.44 127 ALA A CA 1
ATOM 976 C C . ALA A 1 127 ? 10.191 0.680 -0.478 1.00 96.44 127 ALA A C 1
ATOM 978 O O . ALA A 1 127 ? 10.026 0.277 -1.629 1.00 96.44 127 ALA A O 1
ATOM 979 N N . LEU A 1 128 ? 9.260 1.399 0.164 1.00 96.50 128 LEU A N 1
ATOM 980 C CA . LEU A 1 128 ? 7.987 1.778 -0.456 1.00 96.50 128 LEU A CA 1
ATOM 981 C C . LEU A 1 128 ? 8.200 2.692 -1.668 1.00 96.50 128 LEU A C 1
ATOM 983 O O . LEU A 1 128 ? 7.603 2.468 -2.719 1.00 96.50 128 LEU A O 1
ATOM 987 N N . THR A 1 129 ? 9.084 3.683 -1.541 1.00 96.31 129 THR A N 1
ATOM 988 C CA . THR A 1 129 ? 9.435 4.585 -2.647 1.00 96.31 129 THR A CA 1
ATOM 989 C C . THR A 1 129 ? 10.033 3.808 -3.819 1.00 96.31 129 THR A C 1
ATOM 991 O O . THR A 1 129 ? 9.654 4.031 -4.969 1.00 96.31 129 THR A O 1
ATOM 994 N N . GLY A 1 130 ? 10.927 2.855 -3.534 1.00 97.19 130 GLY A N 1
ATOM 995 C CA . GLY A 1 130 ? 11.474 1.945 -4.537 1.00 97.19 130 GLY A CA 1
ATOM 996 C C . GLY A 1 130 ? 10.386 1.127 -5.232 1.00 97.19 130 GLY A C 1
ATOM 997 O O . GLY A 1 130 ? 10.362 1.077 -6.457 1.00 97.19 130 GLY A O 1
ATOM 998 N N . ALA A 1 131 ? 9.444 0.561 -4.471 1.00 97.00 131 ALA A N 1
ATOM 999 C CA . ALA A 1 131 ? 8.325 -0.202 -5.020 1.00 97.00 131 ALA A CA 1
ATOM 1000 C C . ALA A 1 131 ? 7.446 0.649 -5.949 1.00 97.00 131 ALA A C 1
ATOM 1002 O O . ALA A 1 131 ? 7.174 0.241 -7.074 1.00 97.00 131 ALA A O 1
ATOM 1003 N N . TRP A 1 132 ? 7.058 1.859 -5.534 1.00 96.62 132 TRP A N 1
ATOM 1004 C CA . TRP A 1 132 ? 6.276 2.764 -6.384 1.00 96.62 132 TRP A CA 1
ATOM 1005 C C . TRP A 1 132 ? 7.023 3.169 -7.655 1.00 96.62 132 TRP A C 1
ATOM 1007 O O . TRP A 1 132 ? 6.419 3.227 -8.724 1.00 96.62 132 TRP A O 1
ATOM 1017 N N . MET A 1 133 ? 8.334 3.408 -7.566 1.00 97.00 133 MET A N 1
ATOM 1018 C CA . MET A 1 133 ? 9.161 3.712 -8.735 1.00 97.00 133 MET A CA 1
ATOM 1019 C C . MET A 1 133 ? 9.234 2.522 -9.700 1.00 97.00 133 MET A C 1
ATOM 1021 O O . MET A 1 133 ? 9.102 2.700 -10.909 1.00 97.00 133 MET A O 1
ATOM 1025 N N . THR A 1 134 ? 9.420 1.306 -9.180 1.00 96.88 134 THR A N 1
ATOM 1026 C CA . THR A 1 134 ? 9.436 0.080 -9.986 1.00 96.88 134 THR A CA 1
ATOM 1027 C C . THR A 1 134 ? 8.104 -0.132 -10.706 1.00 96.88 134 THR A C 1
ATOM 1029 O O . THR A 1 134 ? 8.113 -0.384 -11.911 1.00 96.88 134 THR A O 1
ATOM 1032 N N . GLU A 1 135 ? 6.974 0.044 -10.018 1.00 96.75 135 GLU A N 1
ATOM 1033 C CA . GLU A 1 135 ? 5.639 -0.060 -10.625 1.00 96.75 135 GLU A CA 1
ATOM 1034 C C . GLU A 1 135 ? 5.388 1.038 -11.668 1.00 96.75 135 GLU A C 1
ATOM 1036 O O . GLU A 1 135 ? 4.833 0.768 -12.730 1.00 96.75 135 GLU A O 1
ATOM 1041 N N . ALA A 1 136 ? 5.851 2.269 -11.426 1.00 95.81 136 ALA A N 1
ATOM 1042 C CA . ALA A 1 136 ? 5.743 3.357 -12.399 1.00 95.81 136 ALA A CA 1
ATOM 1043 C C . ALA A 1 136 ? 6.571 3.101 -13.672 1.00 95.81 136 ALA A C 1
ATOM 1045 O O . ALA A 1 136 ? 6.168 3.508 -14.762 1.00 95.81 136 ALA A O 1
ATOM 1046 N N . LEU A 1 137 ? 7.719 2.424 -13.548 1.00 96.38 137 LEU A N 1
ATOM 1047 C CA . LEU A 1 137 ? 8.566 2.047 -14.684 1.00 96.38 137 LEU A CA 1
ATOM 1048 C C . LEU A 1 137 ? 8.000 0.867 -15.485 1.00 96.38 137 LEU A C 1
ATOM 1050 O O . LEU A 1 137 ? 8.300 0.768 -16.673 1.00 96.38 137 LEU A O 1
ATOM 1054 N N . ASN A 1 138 ? 7.204 -0.007 -14.852 1.00 96.62 138 ASN A N 1
ATOM 1055 C CA . ASN A 1 138 ? 6.434 -1.090 -15.478 1.00 96.62 138 ASN A CA 1
ATOM 1056 C C . ASN A 1 138 ? 7.193 -1.858 -16.585 1.00 96.62 138 ASN A C 1
ATOM 1058 O O . ASN A 1 138 ? 6.689 -2.070 -17.690 1.00 96.62 138 ASN A O 1
ATOM 1062 N N . THR A 1 139 ? 8.443 -2.236 -16.309 1.00 95.38 139 THR A N 1
ATOM 1063 C CA . THR A 1 139 ? 9.273 -3.019 -17.237 1.00 95.38 139 THR A CA 1
ATOM 1064 C C . THR A 1 139 ? 9.321 -4.498 -16.842 1.00 95.38 139 THR A C 1
ATOM 1066 O O . THR A 1 139 ? 8.847 -4.893 -15.781 1.00 95.38 139 THR A O 1
ATOM 1069 N N . ASN A 1 140 ? 9.909 -5.335 -17.697 1.00 93.06 140 ASN A N 1
ATOM 1070 C CA . ASN A 1 140 ? 10.087 -6.763 -17.468 1.00 93.06 140 ASN A CA 1
ATOM 1071 C C . ASN A 1 140 ? 11.574 -7.120 -17.360 1.00 93.06 140 ASN A C 1
ATOM 1073 O O . ASN A 1 140 ? 12.366 -6.820 -18.249 1.00 93.06 140 ASN A O 1
ATOM 1077 N N . GLN A 1 141 ? 11.953 -7.836 -16.307 1.00 93.00 141 GLN A N 1
ATOM 1078 C CA . GLN A 1 141 ? 13.324 -8.280 -16.069 1.00 93.00 141 GLN A CA 1
ATOM 1079 C C . GLN A 1 141 ? 13.671 -9.573 -16.845 1.00 93.00 141 GLN A C 1
ATOM 1081 O O . GLN A 1 141 ? 14.131 -10.549 -16.258 1.00 93.00 141 GLN A O 1
ATOM 1086 N N . TYR A 1 142 ? 13.443 -9.595 -18.167 1.00 92.50 142 TYR A N 1
ATOM 1087 C CA . TYR A 1 142 ? 13.742 -10.756 -19.029 1.00 92.50 142 TYR A CA 1
ATOM 1088 C C . TYR A 1 142 ? 14.954 -10.554 -19.955 1.00 92.50 142 TYR A C 1
ATOM 1090 O O . TYR A 1 142 ? 15.715 -11.496 -20.171 1.00 92.50 142 TYR A O 1
ATOM 1098 N N . THR A 1 143 ? 15.172 -9.346 -20.491 1.00 96.12 143 THR A N 1
ATOM 1099 C CA . THR A 1 143 ? 16.355 -9.038 -21.319 1.00 96.12 143 THR A CA 1
ATOM 1100 C C . THR A 1 143 ? 16.938 -7.669 -21.010 1.00 96.12 143 THR A C 1
ATOM 1102 O O . THR A 1 143 ? 16.211 -6.721 -20.708 1.00 96.12 143 THR A O 1
ATOM 1105 N N . PHE A 1 144 ? 18.262 -7.546 -21.143 1.00 96.06 144 PHE A N 1
ATOM 1106 C CA . PHE A 1 144 ? 18.982 -6.297 -20.877 1.00 96.06 144 PHE A CA 1
ATOM 1107 C C . PHE A 1 144 ? 18.424 -5.104 -21.666 1.00 96.06 144 PHE A C 1
ATOM 1109 O O . PHE A 1 144 ? 18.438 -3.984 -21.173 1.00 96.06 144 PHE A O 1
ATOM 1116 N N . GLU A 1 145 ? 17.895 -5.344 -22.866 1.00 96.38 145 GLU A N 1
ATOM 1117 C CA . GLU A 1 145 ? 17.289 -4.317 -23.716 1.00 96.38 145 GLU A CA 1
ATOM 1118 C C . GLU A 1 145 ? 16.081 -3.631 -23.065 1.00 96.38 145 GLU A C 1
ATOM 1120 O O . GLU A 1 145 ? 15.924 -2.420 -23.199 1.00 96.38 145 GLU A O 1
ATOM 1125 N N . VAL A 1 146 ? 15.245 -4.378 -22.338 1.00 94.50 146 VAL A N 1
ATOM 1126 C CA . VAL A 1 146 ? 14.008 -3.836 -21.756 1.00 94.50 146 VAL A CA 1
ATOM 1127 C C . VAL A 1 146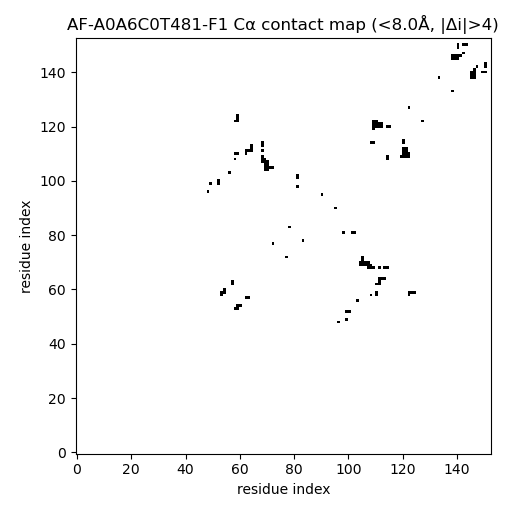 ? 14.179 -3.374 -20.307 1.00 94.50 146 VAL A C 1
ATOM 1129 O O . VAL A 1 146 ? 13.465 -2.476 -19.866 1.00 94.50 146 VAL A O 1
ATOM 1132 N N . ALA A 1 147 ? 15.140 -3.926 -19.561 1.00 96.06 147 ALA A N 1
ATOM 1133 C CA . ALA A 1 147 ? 15.366 -3.577 -18.156 1.00 96.06 147 ALA A CA 1
ATOM 1134 C C . ALA A 1 147 ? 16.865 -3.481 -17.801 1.00 96.06 147 ALA A C 1
ATOM 1136 O O . ALA A 1 147 ? 17.332 -4.194 -16.910 1.00 96.06 147 ALA A O 1
ATOM 1137 N N . PRO A 1 148 ? 17.635 -2.593 -18.463 1.00 95.94 148 PRO A N 1
ATOM 1138 C CA . PRO A 1 148 ? 19.090 -2.552 -18.329 1.00 95.94 148 PRO A CA 1
ATOM 1139 C C . PRO A 1 148 ? 19.532 -2.297 -16.890 1.00 95.94 148 PRO A C 1
ATOM 1141 O O . PRO A 1 148 ? 20.392 -3.005 -16.392 1.00 95.94 148 PRO A O 1
ATOM 1144 N N . VAL A 1 149 ? 18.908 -1.346 -16.185 1.00 95.75 149 VAL A N 1
ATOM 1145 C CA . VAL A 1 149 ? 19.269 -1.012 -14.795 1.00 95.75 149 VAL A CA 1
ATOM 1146 C C . VAL A 1 149 ? 18.945 -2.158 -13.833 1.00 95.75 149 VAL A C 1
ATOM 1148 O O . VAL A 1 149 ? 19.782 -2.518 -13.011 1.00 95.75 149 VAL A O 1
ATOM 1151 N N . PHE A 1 150 ? 17.765 -2.774 -13.958 1.00 94.00 150 PHE A N 1
ATOM 1152 C CA . PHE A 1 150 ? 17.329 -3.849 -13.058 1.00 94.00 150 PHE A CA 1
ATOM 1153 C C . PHE A 1 150 ? 18.089 -5.171 -13.262 1.00 94.00 150 PHE A C 1
ATOM 1155 O O . PHE A 1 150 ? 18.006 -6.056 -12.416 1.00 94.00 150 PHE A O 1
ATOM 1162 N N . MET A 1 151 ? 18.841 -5.316 -14.359 1.00 94.62 151 MET A N 1
ATOM 1163 C CA . MET A 1 151 ? 19.673 -6.494 -14.641 1.00 94.62 151 MET A CA 1
ATOM 1164 C C . MET A 1 151 ? 21.147 -6.350 -14.257 1.00 94.62 151 MET A C 1
ATOM 1166 O O . MET A 1 151 ? 21.877 -7.327 -14.373 1.00 94.62 151 MET A O 1
ATOM 1170 N N . LEU A 1 152 ? 21.595 -5.179 -13.797 1.00 91.69 152 LEU A N 1
ATOM 1171 C CA . LEU A 1 152 ? 22.995 -4.941 -13.404 1.00 91.69 152 LEU A CA 1
ATOM 1172 C C . LEU A 1 152 ? 23.359 -5.486 -12.006 1.00 91.69 152 LEU A C 1
ATOM 1174 O O . LEU A 1 152 ? 24.347 -5.038 -11.425 1.00 91.69 152 LEU A O 1
ATOM 1178 N N . VAL A 1 153 ? 22.570 -6.420 -11.467 1.00 61.41 153 VAL A N 1
ATOM 1179 C CA . VAL A 1 153 ? 22.810 -7.082 -10.171 1.00 61.41 153 VAL A CA 1
ATOM 1180 C C . VAL A 1 153 ? 23.904 -8.141 -10.235 1.00 61.41 153 VAL A C 1
ATOM 1182 O O . VAL A 1 153 ? 23.946 -8.906 -11.224 1.00 61.41 153 VAL A O 1
#

Secondary structure (DSSP, 8-state):
-------------------------------------S-TTTTTHHHHHHHHHHHHTTSSSS--TTS-S-----HHHHHHHH--PPPSS---HHHHHHHHHHHHHHS--TTSTT--SSS-----HHHHHHHHHHHHH---TT-TTT-TGGG--